Protein AF-A0A2P7TWS8-F1 (a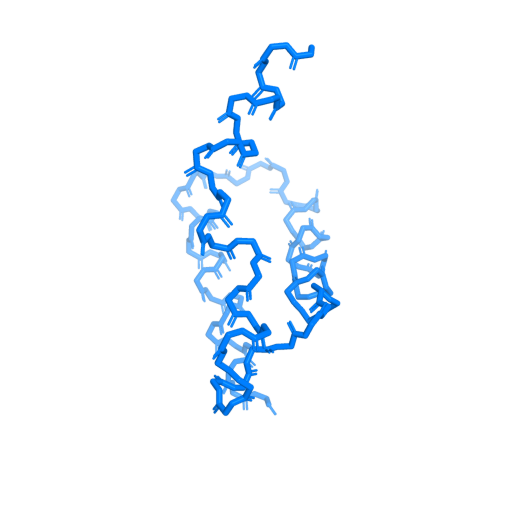fdb_monomer)

Foldseek 3Di:
DVVVVVVCVVCVVVLCVCVVCVVPPDDPDCCVVVVLVVVVVVVVVVVVPDDPVVNVVSVVVSVVVVVVD

Sequence (69 aa):
MRSVYRRLKNNLDYLFVFEQFPDSGICNTTNLPDGCFTGLKQKLRYRQGMRKANRIGFIKDYFSNLAED

Secondary structure (DSSP, 8-state):
-HHHHHHHHHTHHHHTHHHH-GGG---SSSHHHHHHHHHHHHHHHT-TT--HHHHHHHHHHHHHHHTT-

Organism: NCBI:txid90242

Solvent-accessible surface area (backbone atoms only — not comparable to full-atom values): 4263 Å² total; per-residue (Å²): 108,74,67,57,53,51,50,50,66,76,40,50,87,63,73,52,44,42,73,77,36,70,88,70,75,52,66,92,60,66,62,64,64,53,52,56,52,49,55,52,50,54,63,46,63,79,49,78,83,60,54,69,68,57,48,52,50,50,54,52,49,54,54,53,59,64,74,77,113

Structure (mmCIF, N/CA/C/O backbone):
data_AF-A0A2P7TWS8-F1
#
_entry.id   AF-A0A2P7TWS8-F1
#
loop_
_atom_site.group_PDB
_atom_site.id
_atom_site.type_symbol
_atom_site.label_atom_id
_atom_site.label_alt_id
_atom_site.label_comp_id
_atom_site.label_asym_id
_atom_site.label_ent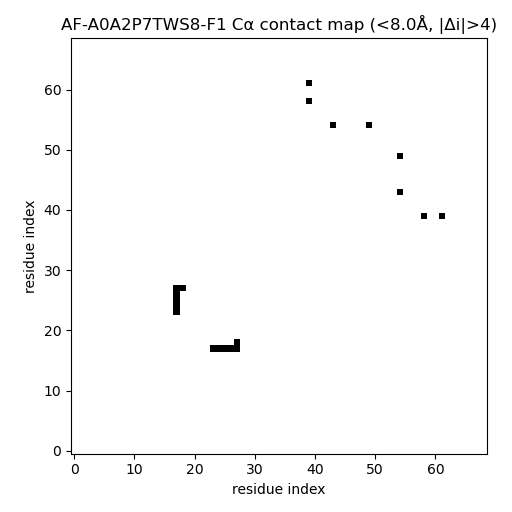ity_id
_atom_site.label_seq_id
_atom_site.pdbx_PDB_ins_code
_atom_site.Cartn_x
_atom_site.Cartn_y
_atom_site.Cartn_z
_atom_site.occupancy
_atom_site.B_iso_or_equiv
_atom_site.auth_seq_id
_atom_site.auth_comp_id
_atom_site.auth_asym_id
_atom_site.auth_atom_id
_atom_site.pdbx_PDB_model_num
ATOM 1 N N . MET A 1 1 ? -12.429 18.301 -2.558 1.00 72.00 1 MET A N 1
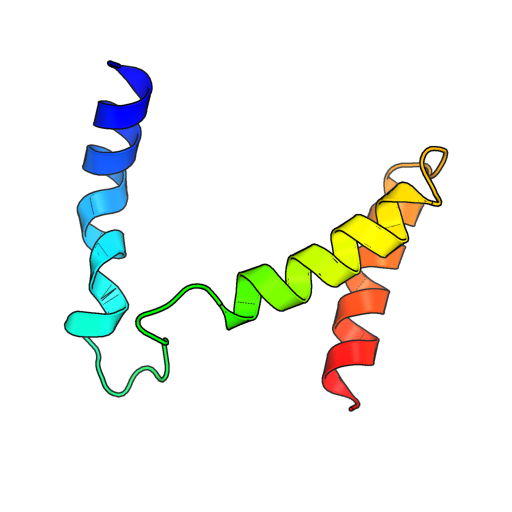ATOM 2 C CA . MET A 1 1 ? -13.196 17.866 -1.366 1.00 72.00 1 MET A CA 1
ATOM 3 C C . MET A 1 1 ? -14.302 16.856 -1.667 1.00 72.00 1 MET A C 1
ATOM 5 O O . MET A 1 1 ? -14.302 15.806 -1.039 1.00 72.00 1 MET A O 1
ATOM 9 N N . ARG A 1 2 ? -15.184 17.077 -2.659 1.00 89.88 2 ARG A N 1
ATOM 10 C CA . ARG A 1 2 ? -16.265 16.118 -3.001 1.00 89.88 2 ARG A CA 1
ATOM 11 C C . ARG A 1 2 ? -15.778 14.685 -3.307 1.00 89.88 2 ARG A C 1
ATOM 13 O O . ARG A 1 2 ? -16.426 13.723 -2.915 1.00 89.88 2 ARG A O 1
ATOM 20 N N . SER A 1 3 ? -14.628 14.533 -3.967 1.00 92.31 3 SER A N 1
ATOM 21 C CA .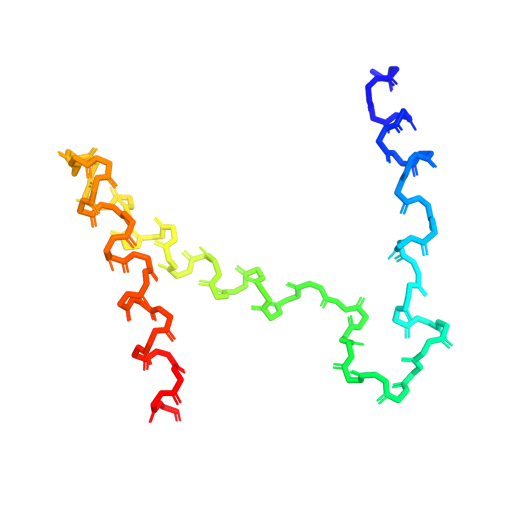 SER A 1 3 ? -14.050 13.225 -4.321 1.00 92.31 3 SER A CA 1
ATOM 22 C C . SER A 1 3 ? -13.499 12.441 -3.124 1.00 92.31 3 SER A C 1
ATOM 24 O O . SER A 1 3 ? -13.657 11.224 -3.082 1.00 92.31 3 SER A O 1
ATOM 26 N N . VAL A 1 4 ? -12.881 13.119 -2.152 1.00 92.44 4 VAL A N 1
ATOM 27 C CA . VAL A 1 4 ? -12.383 12.500 -0.910 1.00 92.44 4 VAL A CA 1
ATOM 28 C C . VAL A 1 4 ? -13.559 12.032 -0.062 1.00 92.44 4 VAL A C 1
ATOM 30 O O . VAL A 1 4 ? -13.608 10.867 0.316 1.00 92.44 4 VAL A O 1
ATOM 33 N N . TYR A 1 5 ? -14.556 12.902 0.126 1.00 94.94 5 TYR A N 1
ATOM 34 C CA . TYR A 1 5 ? -15.784 12.563 0.844 1.00 94.94 5 TYR A CA 1
ATOM 35 C C . TYR A 1 5 ? -16.482 11.337 0.241 1.00 94.94 5 TYR A C 1
ATOM 37 O O . TYR A 1 5 ? -16.834 10.409 0.961 1.00 94.94 5 TYR A O 1
ATOM 45 N N . ARG A 1 6 ? -16.620 11.285 -1.092 1.00 95.06 6 ARG A N 1
ATOM 46 C CA . ARG A 1 6 ? -17.244 10.142 -1.773 1.00 95.06 6 ARG A CA 1
ATOM 47 C C . ARG A 1 6 ? -16.450 8.845 -1.595 1.00 95.06 6 ARG A C 1
ATOM 49 O O . ARG A 1 6 ? -17.062 7.797 -1.435 1.00 95.06 6 ARG A O 1
ATOM 56 N N . ARG A 1 7 ? -15.111 8.893 -1.605 1.00 93.31 7 ARG A N 1
ATOM 57 C CA . ARG A 1 7 ? -14.289 7.701 -1.327 1.00 93.31 7 ARG A CA 1
ATOM 58 C C . ARG A 1 7 ? -14.451 7.235 0.111 1.00 93.31 7 ARG A C 1
ATOM 60 O O . ARG A 1 7 ? -14.684 6.051 0.301 1.00 93.31 7 ARG A O 1
ATOM 67 N N . LEU A 1 8 ? -14.367 8.139 1.084 1.00 94.31 8 LEU A N 1
ATOM 68 C CA . LEU A 1 8 ? -14.546 7.786 2.493 1.00 94.31 8 LEU A CA 1
ATOM 69 C C . LEU A 1 8 ? -15.926 7.176 2.732 1.00 94.31 8 LEU A C 1
ATOM 71 O O . LEU A 1 8 ? -16.016 6.090 3.284 1.00 94.31 8 LEU A O 1
ATOM 75 N N . LYS A 1 9 ? -16.986 7.812 2.220 1.00 95.00 9 LYS A N 1
ATOM 76 C CA . LYS A 1 9 ? -18.356 7.303 2.342 1.00 95.00 9 LYS A CA 1
ATOM 77 C C . LYS A 1 9 ? -18.518 5.909 1.730 1.00 95.00 9 LYS A C 1
ATOM 79 O O . LYS A 1 9 ? -19.137 5.053 2.342 1.00 95.00 9 LYS A O 1
ATOM 84 N N . ASN A 1 10 ? -17.961 5.681 0.543 1.00 94.75 10 ASN A N 1
ATOM 85 C CA . ASN A 1 10 ? -18.099 4.400 -0.152 1.00 94.75 10 ASN A CA 1
ATOM 86 C C . ASN A 1 10 ? -17.231 3.276 0.437 1.00 94.75 10 ASN A C 1
ATOM 88 O O . ASN A 1 10 ? -17.467 2.123 0.106 1.00 94.75 10 ASN A O 1
ATOM 92 N N . ASN A 1 11 ? -16.205 3.598 1.231 1.00 93.62 11 ASN A N 1
ATOM 93 C CA . ASN A 1 11 ? -15.291 2.610 1.819 1.00 93.62 11 ASN A CA 1
ATOM 94 C C . ASN A 1 11 ? -15.412 2.541 3.348 1.00 93.62 11 ASN A C 1
ATOM 96 O O . ASN A 1 11 ? -14.566 1.928 3.990 1.00 93.62 11 ASN A O 1
ATOM 100 N N . LEU A 1 12 ? -16.426 3.187 3.933 1.00 93.19 12 LEU A N 1
ATOM 101 C CA . LEU A 1 12 ? -16.554 3.326 5.382 1.00 93.19 12 LEU A CA 1
ATOM 102 C C . LEU A 1 12 ? -16.636 1.959 6.075 1.00 93.19 12 LEU A C 1
ATOM 104 O O . LEU A 1 12 ? -15.963 1.753 7.080 1.00 93.19 12 LEU A O 1
ATOM 108 N N . ASP A 1 13 ? -17.362 1.018 5.469 1.00 90.12 13 ASP A N 1
ATOM 109 C CA . ASP A 1 13 ? -17.527 -0.353 5.969 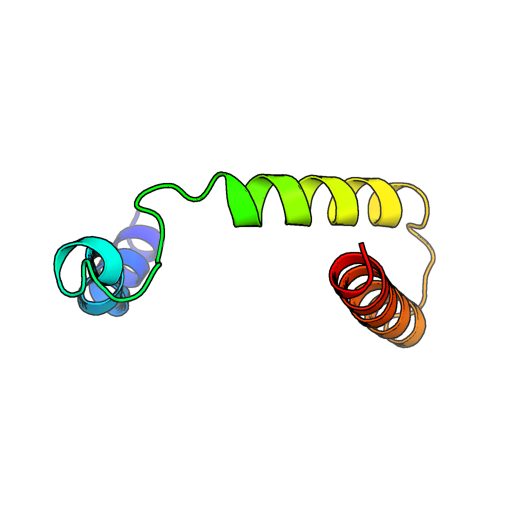1.00 90.12 13 ASP A CA 1
ATOM 110 C C . ASP A 1 13 ? -16.198 -1.123 6.046 1.00 90.12 13 ASP A C 1
ATOM 112 O O . ASP A 1 13 ? -16.055 -2.033 6.854 1.00 90.12 13 ASP A O 1
ATOM 116 N N . TYR A 1 14 ? -15.201 -0.738 5.241 1.00 89.56 14 TYR A N 1
ATOM 117 C CA . TYR A 1 14 ? -13.884 -1.378 5.212 1.00 89.56 14 TYR A CA 1
ATOM 118 C C . TYR A 1 14 ? -12.839 -0.679 6.092 1.00 89.56 14 TYR A C 1
ATOM 120 O O . TYR A 1 14 ? -11.779 -1.247 6.352 1.00 89.56 14 TYR A O 1
ATOM 128 N N . LEU A 1 15 ? -13.102 0.552 6.541 1.00 90.44 15 LEU A N 1
ATOM 129 C CA . LEU A 1 15 ? -12.094 1.408 7.176 1.00 90.44 15 LEU A CA 1
ATOM 130 C C . LEU A 1 15 ? -11.653 0.894 8.556 1.00 90.44 15 LEU A C 1
ATOM 132 O O . LEU A 1 15 ? -10.498 1.078 8.930 1.00 90.44 15 LEU A O 1
ATOM 136 N N . PHE A 1 16 ? -12.556 0.224 9.275 1.00 89.44 16 PHE A N 1
ATOM 137 C CA . PHE A 1 16 ? -12.354 -0.249 10.651 1.00 89.44 16 PHE A CA 1
ATOM 138 C C . PHE A 1 16 ? -12.464 -1.774 10.781 1.00 89.44 16 PHE A C 1
ATOM 140 O O . PHE A 1 16 ? -12.731 -2.301 11.857 1.00 89.44 16 PHE A O 1
ATOM 147 N N . VAL A 1 17 ? -12.251 -2.513 9.688 1.00 90.50 17 VAL A N 1
ATOM 148 C CA . VAL A 1 17 ? -12.331 -3.988 9.682 1.00 90.50 17 VAL A CA 1
ATOM 149 C C . VAL A 1 17 ? -11.357 -4.617 10.683 1.00 90.50 17 VAL A C 1
ATOM 151 O O . VAL A 1 17 ? -11.692 -5.615 11.314 1.00 90.50 17 VAL A O 1
ATOM 154 N N . PHE A 1 18 ? -10.186 -4.008 10.890 1.00 88.38 18 PHE A N 1
ATOM 155 C CA . PHE A 1 18 ? -9.213 -4.470 11.884 1.00 88.38 18 PHE A CA 1
ATOM 156 C C . PHE A 1 18 ? -9.726 -4.353 13.334 1.00 88.38 18 PHE A C 1
ATOM 158 O O . PHE A 1 18 ? -9.287 -5.113 14.190 1.00 88.38 18 PHE A O 1
ATOM 165 N N . GLU A 1 19 ? -10.659 -3.432 13.620 1.00 89.19 19 GLU A N 1
ATOM 166 C CA . GLU A 1 19 ? -11.299 -3.303 14.941 1.00 89.19 19 GLU A CA 1
ATOM 167 C C . GLU A 1 19 ? -12.466 -4.282 15.097 1.00 89.19 19 GLU A C 1
ATOM 169 O O . GLU A 1 19 ? -12.687 -4.820 16.178 1.00 89.19 19 GLU A O 1
ATOM 174 N N . GLN A 1 20 ? -13.211 -4.526 14.014 1.00 90.19 20 GLN A N 1
ATOM 175 C CA . GLN A 1 20 ? -14.359 -5.439 14.006 1.00 90.19 20 GLN A CA 1
ATOM 176 C C . GLN A 1 20 ? -13.945 -6.912 14.113 1.00 90.19 20 GLN A C 1
ATOM 178 O O . GLN A 1 20 ? -14.690 -7.719 14.666 1.00 90.19 20 GLN A O 1
ATOM 183 N N . PHE A 1 21 ? -12.766 -7.261 13.590 1.00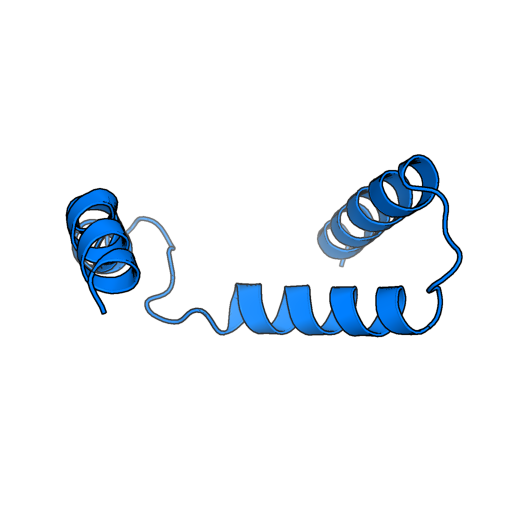 90.00 21 PHE A N 1
ATOM 184 C CA . PHE A 1 21 ? -12.249 -8.628 13.556 1.00 90.00 21 PHE A CA 1
ATOM 185 C C . PHE A 1 21 ? -10.815 -8.683 14.109 1.00 90.00 21 PHE A C 1
ATOM 187 O O . PHE A 1 21 ? -9.869 -8.833 13.331 1.00 90.00 21 PHE A O 1
ATOM 194 N N . PRO A 1 22 ? -10.617 -8.585 15.436 1.00 84.00 22 PRO A N 1
ATOM 195 C CA . PRO A 1 22 ? -9.280 -8.582 16.039 1.00 84.00 22 PRO A CA 1
ATOM 196 C C . PRO A 1 22 ? -8.494 -9.879 15.775 1.00 84.00 22 PRO A C 1
ATOM 198 O O . PRO A 1 22 ? -7.273 -9.842 15.640 1.00 84.00 22 PRO A O 1
ATOM 201 N N . ASP A 1 23 ? -9.186 -11.006 15.589 1.00 89.75 23 ASP A N 1
ATOM 202 C CA . ASP A 1 23 ? -8.567 -12.307 15.289 1.00 89.75 23 ASP A CA 1
ATOM 203 C C . ASP A 1 23 ? -8.191 -12.484 13.805 1.00 89.75 23 ASP A C 1
ATOM 205 O O . ASP A 1 23 ? -7.611 -13.497 13.421 1.00 89.75 23 ASP A O 1
ATOM 209 N N . SER A 1 24 ? -8.502 -11.506 12.943 1.00 84.25 24 SER A N 1
ATOM 210 C CA . SER A 1 24 ? -8.222 -11.581 11.498 1.00 84.25 24 SER A CA 1
ATOM 211 C C . SER A 1 24 ? -6.733 -11.477 11.147 1.00 84.25 24 SER A C 1
ATOM 213 O O . SER A 1 24 ? -6.361 -11.673 9.990 1.00 84.25 24 SER A O 1
ATOM 215 N N . GLY A 1 25 ? -5.880 -11.125 12.116 1.00 83.94 25 GLY A N 1
ATOM 216 C CA . GLY A 1 25 ? -4.454 -10.873 11.895 1.00 83.94 25 GLY A CA 1
ATOM 217 C C . GLY A 1 25 ? -4.163 -9.586 11.112 1.00 83.94 25 GLY A C 1
ATOM 218 O O . GLY A 1 25 ? -3.005 -9.308 10.801 1.00 83.94 25 GLY A O 1
ATOM 219 N N . ILE A 1 26 ? -5.185 -8.782 10.795 1.00 86.38 26 ILE A N 1
ATOM 220 C CA . ILE A 1 26 ? -5.021 -7.492 10.122 1.00 86.38 26 ILE A CA 1
ATOM 221 C C . ILE A 1 26 ? -4.480 -6.483 11.133 1.00 86.38 26 ILE A C 1
ATOM 223 O O . ILE A 1 26 ? -5.124 -6.163 12.130 1.00 86.38 26 ILE A O 1
ATOM 227 N N . CYS A 1 27 ? -3.290 -5.949 10.868 1.00 83.19 27 CYS A N 1
ATOM 228 C CA . CYS A 1 27 ? -2.706 -4.920 11.716 1.00 83.19 27 CYS A CA 1
ATOM 229 C C . CYS A 1 27 ? -3.516 -3.614 11.650 1.00 83.19 27 CYS A C 1
ATOM 231 O O . CYS A 1 27 ? -3.983 -3.201 10.591 1.00 83.19 27 CYS A O 1
ATOM 233 N N . ASN A 1 28 ? -3.580 -2.898 12.772 1.00 85.25 28 ASN A N 1
ATOM 234 C CA . ASN A 1 28 ? -4.172 -1.558 12.876 1.00 85.25 28 ASN A CA 1
ATOM 235 C C . ASN A 1 28 ? -3.342 -0.447 12.198 1.00 85.25 28 ASN A C 1
ATOM 237 O O . ASN A 1 28 ? -3.741 0.716 12.194 1.00 85.25 28 ASN A O 1
ATOM 241 N N . THR A 1 29 ? -2.171 -0.781 11.648 1.00 85.50 29 THR A N 1
ATOM 242 C CA . THR A 1 29 ? -1.291 0.151 10.936 1.00 85.50 29 THR A CA 1
ATOM 243 C C . THR A 1 29 ? -0.958 -0.379 9.549 1.00 85.50 29 THR A C 1
ATOM 245 O O . THR A 1 29 ? -0.854 -1.584 9.326 1.00 85.50 29 THR A O 1
ATOM 248 N N . THR A 1 30 ? -0.726 0.532 8.606 1.00 87.94 30 THR A N 1
ATOM 249 C CA . THR A 1 30 ? -0.336 0.200 7.228 1.00 87.94 30 THR A CA 1
ATOM 250 C C . THR A 1 30 ? 1.177 0.027 7.058 1.00 87.94 30 THR A C 1
ATOM 252 O O . THR A 1 30 ? 1.653 -0.119 5.936 1.00 87.94 30 THR A O 1
ATOM 255 N N . ASN A 1 31 ? 1.948 -0.017 8.152 1.00 87.69 31 ASN A N 1
ATOM 256 C CA . ASN A 1 31 ? 3.415 -0.061 8.122 1.00 87.69 31 ASN A CA 1
ATOM 257 C C . ASN A 1 31 ? 3.970 -1.246 7.313 1.00 87.69 31 ASN A C 1
ATOM 259 O O . ASN A 1 31 ? 4.934 -1.082 6.565 1.00 87.69 31 ASN A O 1
ATOM 263 N N . LEU A 1 32 ? 3.349 -2.427 7.431 1.00 87.06 32 LEU A N 1
ATOM 264 C CA . LEU A 1 32 ? 3.753 -3.630 6.697 1.00 87.06 32 LEU A CA 1
ATOM 265 C C . LEU A 1 32 ? 3.603 -3.460 5.173 1.00 87.06 32 LEU A C 1
ATOM 267 O O . LEU A 1 32 ? 4.618 -3.531 4.468 1.00 87.06 32 LEU A O 1
ATOM 271 N N . PRO A 1 33 ? 2.393 -3.199 4.629 1.00 88.81 33 PRO A N 1
ATOM 272 C CA . PRO A 1 33 ? 2.256 -2.981 3.196 1.00 88.81 33 PRO A CA 1
ATOM 273 C C . PRO A 1 33 ? 3.056 -1.759 2.728 1.00 88.81 33 PRO A C 1
ATOM 275 O O . PRO A 1 33 ? 3.713 -1.836 1.690 1.00 88.81 33 PRO A O 1
ATOM 278 N N . ASP A 1 34 ? 3.085 -0.661 3.486 1.00 90.69 34 ASP A N 1
ATOM 279 C CA . ASP A 1 34 ? 3.805 0.554 3.091 1.00 90.69 34 ASP A CA 1
ATOM 280 C C . ASP A 1 34 ? 5.315 0.317 2.948 1.00 90.69 34 ASP A C 1
ATOM 282 O O . ASP A 1 34 ? 5.915 0.746 1.953 1.00 90.69 34 ASP A O 1
ATOM 286 N N . GLY A 1 35 ? 5.932 -0.420 3.877 1.00 89.62 35 GLY A N 1
ATOM 287 C CA . GLY A 1 35 ? 7.339 -0.817 3.795 1.00 89.62 35 GLY A CA 1
ATOM 288 C C . GLY A 1 35 ? 7.618 -1.704 2.580 1.00 89.62 35 GLY A C 1
ATOM 289 O O . GLY A 1 35 ? 8.506 -1.406 1.773 1.00 89.62 35 GLY A O 1
ATOM 290 N N . CYS A 1 36 ? 6.793 -2.734 2.380 1.00 88.75 36 CYS A N 1
ATOM 291 C CA . CYS A 1 36 ? 6.912 -3.649 1.248 1.00 88.75 36 CYS A CA 1
ATOM 292 C C . CYS A 1 36 ? 6.809 -2.919 -0.106 1.00 88.75 36 CYS A C 1
ATOM 294 O O . CYS A 1 36 ? 7.654 -3.086 -0.995 1.00 88.75 36 CYS A O 1
ATOM 296 N N . PHE A 1 37 ? 5.801 -2.058 -0.269 1.00 92.75 37 PHE A N 1
ATOM 297 C CA . PHE A 1 37 ? 5.603 -1.294 -1.501 1.00 92.75 37 PHE A CA 1
ATOM 298 C C . PHE A 1 37 ? 6.659 -0.206 -1.703 1.00 92.75 37 PHE A C 1
ATOM 300 O O . PHE A 1 37 ? 6.938 0.158 -2.848 1.00 92.75 37 PHE A O 1
ATOM 307 N N . THR A 1 38 ? 7.269 0.311 -0.637 1.00 93.25 38 THR A N 1
ATOM 308 C CA . THR A 1 38 ? 8.383 1.261 -0.743 1.00 93.25 38 THR A CA 1
ATOM 309 C C . THR A 1 38 ? 9.600 0.608 -1.394 1.00 93.25 38 THR A C 1
ATOM 311 O O . THR A 1 38 ? 10.144 1.169 -2.352 1.00 93.25 38 THR A O 1
ATOM 314 N N . GLY A 1 39 ? 9.961 -0.610 -0.974 1.00 91.44 39 GLY A N 1
ATOM 315 C CA . GLY A 1 39 ? 11.024 -1.395 -1.612 1.00 91.44 39 GLY A CA 1
ATOM 316 C C . G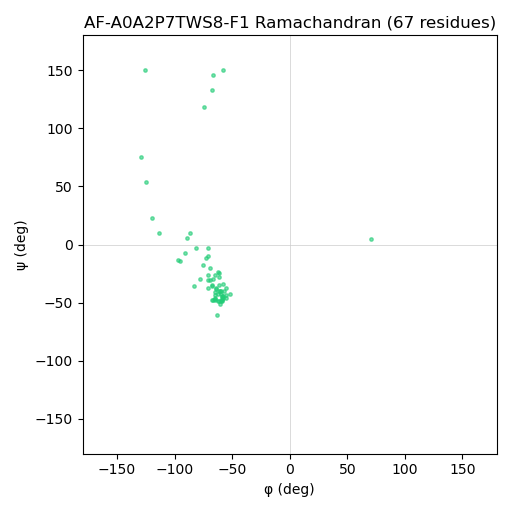LY A 1 39 ? 10.736 -1.674 -3.092 1.00 91.44 39 GLY A C 1
ATOM 317 O O . GLY A 1 39 ? 11.579 -1.421 -3.960 1.00 91.44 39 GLY A O 1
ATOM 318 N N . LEU A 1 40 ? 9.502 -2.080 -3.413 1.00 93.00 40 LEU A N 1
ATOM 319 C CA . LEU A 1 40 ? 9.079 -2.311 -4.796 1.00 93.00 40 LEU A CA 1
ATOM 320 C C . LEU A 1 40 ? 9.193 -1.040 -5.654 1.00 93.00 40 LEU A C 1
ATOM 322 O O . LEU A 1 40 ? 9.758 -1.068 -6.751 1.00 93.00 40 LEU A O 1
ATOM 326 N N . LYS A 1 41 ? 8.676 0.092 -5.158 1.00 91.62 41 LYS A N 1
ATOM 327 C CA . LYS A 1 41 ? 8.734 1.390 -5.851 1.00 91.62 41 LYS A CA 1
ATOM 328 C C . LYS A 1 41 ? 10.173 1.826 -6.093 1.00 91.62 41 LYS A C 1
ATOM 330 O O . LYS A 1 41 ? 10.470 2.329 -7.175 1.00 91.62 41 LYS A O 1
ATOM 335 N N . GLN A 1 42 ? 11.068 1.615 -5.129 1.00 92.19 42 GLN A N 1
ATOM 336 C CA . GLN A 1 42 ? 12.484 1.934 -5.279 1.00 92.19 42 GLN A CA 1
ATOM 337 C C . GLN A 1 42 ? 13.114 1.121 -6.419 1.00 92.19 42 GLN A C 1
ATOM 339 O O . GLN A 1 42 ? 13.723 1.711 -7.313 1.00 92.19 42 GLN A O 1
ATOM 344 N N . LYS A 1 43 ? 12.903 -0.204 -6.459 1.00 89.81 43 LYS A N 1
ATOM 345 C CA . LYS A 1 43 ? 13.436 -1.057 -7.538 1.00 89.81 43 LYS A CA 1
ATOM 346 C C . LYS A 1 43 ? 12.835 -0.716 -8.910 1.00 89.81 43 LYS A C 1
ATOM 348 O O . LYS A 1 43 ? 13.552 -0.703 -9.911 1.00 89.81 43 LYS A O 1
ATOM 353 N N . LEU A 1 44 ? 11.543 -0.380 -8.969 1.00 91.88 44 LEU A N 1
ATOM 354 C CA . LEU A 1 44 ? 10.882 0.072 -10.201 1.00 91.88 44 LEU A CA 1
ATOM 355 C C . LEU A 1 44 ? 11.395 1.434 -10.680 1.00 91.88 44 LEU A C 1
ATOM 357 O O . LEU A 1 44 ? 11.517 1.648 -11.888 1.00 91.88 44 LEU A O 1
ATOM 361 N N . ARG A 1 45 ? 11.721 2.346 -9.755 1.00 88.62 45 ARG A N 1
ATOM 362 C CA . ARG A 1 45 ? 12.199 3.696 -10.078 1.00 88.62 45 ARG A CA 1
ATOM 363 C C . ARG A 1 45 ? 13.502 3.677 -10.870 1.00 88.62 45 ARG A C 1
ATOM 365 O O . ARG A 1 45 ? 13.664 4.524 -11.739 1.00 88.62 45 ARG A O 1
ATOM 372 N N . TYR A 1 46 ? 14.394 2.720 -10.618 1.00 86.69 46 TYR A N 1
ATOM 373 C CA . TYR A 1 46 ? 15.639 2.570 -11.383 1.00 86.69 46 TYR A CA 1
ATOM 374 C C . TYR A 1 46 ? 15.421 2.020 -12.806 1.00 86.69 46 TYR A C 1
ATOM 376 O O . TYR A 1 46 ? 16.328 2.069 -13.629 1.00 86.69 46 TYR A O 1
ATOM 384 N N . ARG A 1 47 ? 14.220 1.516 -13.129 1.00 84.12 47 ARG A N 1
ATOM 385 C CA . ARG A 1 47 ? 13.894 0.828 -14.391 1.00 84.12 47 ARG A CA 1
ATOM 386 C C . ARG A 1 47 ? 12.697 1.482 -15.102 1.00 84.12 47 ARG A C 1
ATOM 388 O O . ARG A 1 47 ? 11.709 0.824 -15.441 1.00 84.12 47 ARG A O 1
ATOM 395 N N . GLN A 1 48 ? 12.776 2.795 -15.337 1.00 78.62 48 GLN A N 1
ATOM 396 C CA . GLN A 1 48 ? 11.675 3.594 -15.909 1.00 78.62 48 GLN A CA 1
ATOM 397 C C . GLN A 1 48 ? 11.251 3.165 -17.329 1.00 78.62 48 GLN A C 1
ATOM 399 O O . GLN A 1 48 ? 10.097 3.366 -17.698 1.00 78.62 48 GLN A O 1
ATOM 404 N N . GLY A 1 49 ? 12.128 2.509 -18.099 1.00 87.62 49 GLY A N 1
ATOM 405 C CA . GLY A 1 49 ? 11.880 2.114 -19.495 1.00 87.62 49 GLY A CA 1
ATOM 406 C C . GLY A 1 49 ? 11.230 0.742 -19.717 1.00 87.62 49 GLY A C 1
ATOM 407 O O . GLY A 1 49 ? 11.127 0.297 -20.858 1.00 87.62 49 GLY A O 1
ATOM 408 N N . MET A 1 50 ? 10.811 0.025 -18.667 1.00 91.44 50 MET A N 1
ATOM 409 C CA . MET A 1 50 ? 10.206 -1.301 -18.852 1.00 91.44 50 MET A CA 1
ATOM 410 C C . MET A 1 50 ? 8.846 -1.234 -19.555 1.00 91.44 50 MET A C 1
ATOM 412 O O . MET A 1 50 ? 7.941 -0.509 -19.135 1.00 91.44 50 MET A O 1
ATOM 416 N N . ARG A 1 51 ? 8.665 -2.099 -20.563 1.00 93.62 51 ARG A N 1
ATOM 417 C CA . ARG A 1 51 ? 7.346 -2.389 -21.145 1.00 93.62 51 ARG A CA 1
ATOM 418 C C . ARG A 1 51 ? 6.405 -2.910 -20.054 1.00 93.62 51 ARG A C 1
ATOM 420 O O . ARG A 1 51 ? 6.835 -3.581 -19.115 1.00 93.62 51 ARG A O 1
ATOM 427 N N . LYS A 1 52 ? 5.102 -2.655 -20.206 1.00 92.44 52 LYS A N 1
ATOM 428 C CA . LYS A 1 52 ? 4.071 -3.033 -19.221 1.00 92.44 52 LYS A CA 1
ATOM 429 C C . LYS A 1 52 ? 4.128 -4.516 -18.827 1.00 92.44 52 LYS A C 1
ATOM 431 O O . LYS A 1 52 ? 4.047 -4.815 -17.642 1.00 92.44 52 LYS A O 1
ATOM 436 N N . ALA A 1 53 ? 4.318 -5.419 -19.792 1.00 94.62 53 ALA A N 1
ATOM 437 C CA . ALA A 1 53 ? 4.429 -6.859 -19.538 1.00 94.62 53 ALA A CA 1
ATOM 438 C C . ALA A 1 53 ? 5.598 -7.194 -18.594 1.00 94.62 53 ALA A C 1
ATOM 440 O O . ALA A 1 53 ? 5.406 -7.878 -17.593 1.00 94.62 53 ALA A O 1
ATOM 44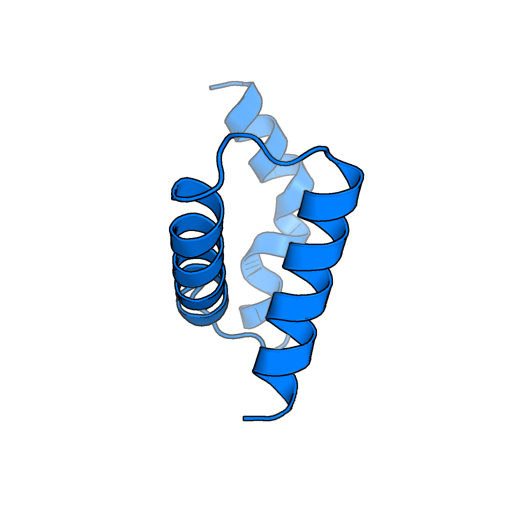1 N N . ASN A 1 54 ? 6.775 -6.616 -18.846 1.00 92.44 54 ASN A N 1
ATOM 442 C CA . ASN A 1 54 ? 7.964 -6.826 -18.018 1.00 92.44 54 ASN A CA 1
ATOM 443 C C . ASN A 1 54 ? 7.792 -6.213 -16.626 1.00 92.44 54 ASN A C 1
ATOM 445 O O . ASN A 1 54 ? 8.245 -6.786 -15.644 1.00 92.44 54 ASN A O 1
ATOM 449 N N . ARG A 1 55 ? 7.087 -5.078 -16.520 1.00 92.50 55 ARG A N 1
ATOM 450 C CA . ARG A 1 55 ? 6.749 -4.473 -15.225 1.00 92.50 55 ARG A CA 1
ATOM 451 C C . ARG A 1 55 ? 5.819 -5.371 -14.406 1.00 92.50 55 ARG A C 1
ATOM 453 O O . ARG A 1 55 ? 6.033 -5.508 -13.210 1.00 92.50 55 ARG A O 1
ATOM 460 N N . ILE A 1 56 ? 4.825 -6.002 -15.035 1.00 93.94 56 ILE A N 1
ATOM 461 C CA . ILE A 1 56 ? 3.941 -6.971 -14.366 1.00 93.94 56 ILE A CA 1
ATOM 462 C C . ILE A 1 56 ? 4.736 -8.203 -13.921 1.00 93.94 56 ILE A C 1
ATOM 464 O O . ILE A 1 56 ? 4.599 -8.614 -12.774 1.00 93.94 56 ILE A O 1
ATOM 468 N N . GLY A 1 57 ? 5.579 -8.761 -14.798 1.00 94.56 57 GLY A N 1
ATOM 469 C CA . GLY A 1 57 ? 6.447 -9.894 -14.464 1.00 94.56 57 GLY A CA 1
ATO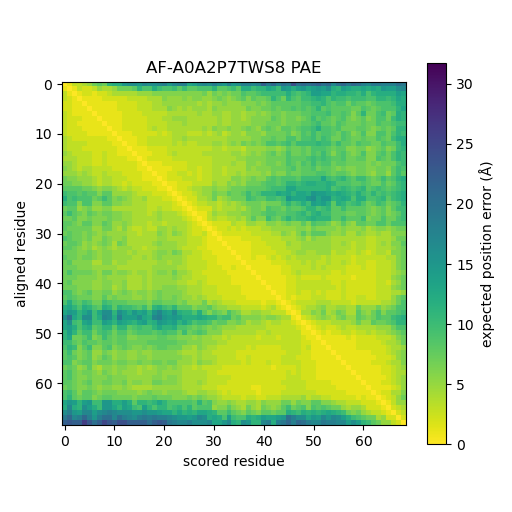M 470 C C . GLY A 1 57 ? 7.371 -9.583 -13.288 1.00 94.56 57 GLY A C 1
ATOM 471 O O . GLY A 1 57 ? 7.409 -10.342 -12.332 1.00 94.56 57 GLY A O 1
ATOM 472 N N . PHE A 1 58 ? 8.010 -8.412 -13.303 1.00 92.94 58 PHE A N 1
ATOM 473 C CA . PHE A 1 58 ? 8.860 -7.940 -12.212 1.00 92.94 58 PHE A CA 1
ATOM 474 C C . PHE A 1 58 ? 8.111 -7.806 -10.882 1.00 92.94 58 PHE A C 1
ATOM 476 O O . PHE A 1 58 ? 8.648 -8.164 -9.845 1.00 92.94 58 PHE A O 1
ATOM 483 N N . ILE A 1 59 ? 6.882 -7.277 -10.891 1.00 93.44 59 ILE A N 1
ATOM 484 C CA . ILE A 1 59 ? 6.078 -7.155 -9.667 1.00 93.44 59 ILE A CA 1
ATOM 485 C C . ILE A 1 59 ? 5.733 -8.545 -9.119 1.00 93.44 59 ILE A C 1
ATOM 487 O O . ILE A 1 59 ? 5.850 -8.756 -7.918 1.00 93.44 59 ILE A O 1
ATOM 491 N N . LYS A 1 60 ? 5.332 -9.487 -9.984 1.00 94.25 60 LYS A N 1
ATOM 492 C CA . LYS A 1 60 ? 5.045 -10.871 -9.574 1.00 94.25 60 LYS A CA 1
ATOM 493 C C . LYS A 1 60 ? 6.277 -11.532 -8.966 1.00 94.25 60 LYS A C 1
ATOM 495 O O . LYS A 1 60 ? 6.203 -12.011 -7.847 1.00 94.25 60 LYS A O 1
ATOM 500 N N . ASP A 1 61 ? 7.396 -11.468 -9.679 1.00 93.75 61 ASP A N 1
ATOM 501 C CA . ASP A 1 61 ? 8.683 -12.004 -9.243 1.00 93.75 61 ASP A CA 1
ATOM 502 C C . ASP A 1 61 ? 9.133 -11.384 -7.910 1.00 93.75 61 ASP A C 1
ATOM 504 O O . ASP A 1 61 ? 9.498 -12.096 -6.982 1.00 93.75 61 ASP A O 1
ATOM 508 N N . TYR A 1 62 ? 9.005 -10.063 -7.749 1.00 92.69 62 TYR A N 1
ATOM 509 C CA . TYR A 1 62 ? 9.313 -9.380 -6.489 1.00 92.69 62 TYR A CA 1
ATOM 510 C C . TYR A 1 62 ? 8.539 -9.959 -5.297 1.00 92.69 62 TYR A C 1
ATOM 512 O O . TYR A 1 62 ? 9.121 -10.130 -4.231 1.00 92.69 62 TYR A O 1
ATOM 520 N N . PHE A 1 63 ? 7.245 -10.248 -5.467 1.00 91.00 63 PHE A N 1
ATOM 521 C CA . PHE A 1 63 ? 6.426 -10.831 -4.402 1.00 91.00 63 PHE A CA 1
ATOM 522 C C . PHE A 1 63 ? 6.658 -12.331 -4.212 1.00 91.00 63 PHE A C 1
ATOM 524 O O . PHE A 1 63 ? 6.528 -12.802 -3.090 1.00 91.00 63 PHE A O 1
ATOM 531 N N . SER A 1 64 ? 7.016 -13.069 -5.266 1.00 92.56 64 SER A N 1
ATOM 532 C CA . SER A 1 64 ? 7.389 -14.483 -5.157 1.00 92.56 64 SER A CA 1
ATOM 533 C C . SER A 1 64 ? 8.668 -14.663 -4.341 1.00 92.56 64 SER A C 1
ATOM 535 O O . SER A 1 64 ? 8.661 -15.437 -3.396 1.00 92.56 64 SER A O 1
ATOM 537 N N . ASN A 1 65 ? 9.714 -13.880 -4.624 1.00 85.88 65 ASN A N 1
ATOM 538 C CA . ASN A 1 65 ? 10.968 -13.942 -3.863 1.00 85.88 65 ASN A CA 1
ATOM 539 C C . ASN A 1 65 ? 10.798 -13.469 -2.406 1.00 85.88 65 ASN A C 1
ATOM 541 O O . ASN A 1 65 ? 11.494 -13.943 -1.526 1.00 85.88 65 ASN A O 1
ATOM 545 N N . LEU A 1 66 ? 9.856 -12.556 -2.135 1.00 80.19 66 LEU A N 1
ATOM 546 C CA . LEU A 1 66 ? 9.559 -12.101 -0.769 1.00 80.19 66 LEU A CA 1
ATOM 547 C C . LEU A 1 66 ? 8.887 -13.183 0.097 1.00 80.19 66 LEU A C 1
ATOM 549 O O . LEU A 1 66 ? 8.867 -13.047 1.311 1.00 80.19 66 LEU A O 1
ATOM 553 N N . ALA A 1 67 ? 8.284 -14.206 -0.513 1.00 71.00 67 ALA A N 1
ATOM 554 C CA . ALA A 1 67 ? 7.601 -15.286 0.200 1.00 71.00 67 ALA A CA 1
ATOM 555 C C . ALA A 1 67 ? 8.517 -16.484 0.517 1.00 71.00 67 ALA A C 1
ATOM 557 O O . ALA A 1 67 ? 8.077 -17.409 1.197 1.00 71.00 67 ALA A O 1
ATOM 558 N N . GLU A 1 68 ? 9.745 -16.486 -0.009 1.00 64.81 68 GLU A N 1
ATOM 559 C CA . GLU A 1 68 ? 10.745 -17.542 0.202 1.00 64.81 68 GLU A CA 1
ATOM 560 C C . GLU A 1 68 ? 11.751 -17.205 1.325 1.00 64.81 68 GLU A C 1
ATOM 562 O O . GLU A 1 68 ? 12.438 -18.113 1.794 1.00 64.81 68 GLU A O 1
ATOM 567 N N . ASP A 1 69 ? 11.795 -15.941 1.772 1.00 52.50 69 ASP A N 1
ATOM 568 C CA . ASP A 1 69 ? 12.585 -15.423 2.908 1.00 52.50 69 ASP A CA 1
ATOM 569 C C . ASP A 1 69 ? 11.768 -15.393 4.218 1.00 52.50 69 ASP A C 1
ATOM 571 O O . ASP A 1 69 ? 12.355 -15.662 5.294 1.00 52.50 69 ASP A O 1
#

Radius of gyration: 16.52 Å; Cα contacts (8 Å, |Δi|>4): 10; chains: 1; bounding box: 34×35×37 Å

pLDDT: mean 88.75, std 7.13, range [52.5, 95.06]

Mean predicted aligned error: 5.8 Å